Protein AF-A0A7S0Y0X9-F1 (afdb_monomer_lite)

pLDDT: mean 88.76, std 6.1, range [62.44, 97.25]

Secondary structure (DSSP, 8-state):
-HHHHHHHHHHHHHHHHHHHHHHHHHHHTS-HHHHHHS-HHHHHHHHHHHHHHHHHHHHHIIIIIHHHHHHHHHHHHHHHHTT-HHHHHHHHHHHHHHHHHHHHHHHHHHHHHHHHHHHHHHHHHHHHHHHHTHHHHHHH-

Foldseek 3Di:
DVVCCVVCVVVLVVLLVVLLVVVVVVVVPDDPVCVVVDPPVVSVVVSVVVSVVVSVCVCCVPPPVPVVVVVLVVVLVVCCVVVNNVVSVVSVVVVVVVVVVCVVVVVVVVVVVVVVVVVVVVVVVVVVVCVVCVVVVVVPD

Structure (mmCIF, N/CA/C/O backbone):
data_AF-A0A7S0Y0X9-F1
#
_entry.id   AF-A0A7S0Y0X9-F1
#
loop_
_atom_site.group_PDB
_atom_site.id
_atom_site.type_symbol
_atom_site.label_atom_id
_atom_site.label_alt_id
_atom_site.label_comp_id
_atom_site.label_asym_id
_atom_site.label_entity_id
_atom_site.label_seq_id
_atom_site.pdbx_PDB_ins_code
_atom_site.Cartn_x
_atom_site.Cartn_y
_atom_site.Cartn_z
_atom_site.occupancy
_atom_site.B_iso_or_equiv
_atom_site.auth_seq_id
_atom_site.auth_comp_id
_atom_site.auth_asym_id
_atom_site.auth_atom_id
_atom_site.pdbx_PDB_model_num
ATOM 1 N N . ASP A 1 1 ? 1.697 17.337 -16.314 1.00 78.00 1 ASP A N 1
ATOM 2 C CA . ASP A 1 1 ? 0.914 16.804 -15.172 1.00 78.00 1 ASP A CA 1
ATOM 3 C C . ASP A 1 1 ? -0.542 17.257 -15.105 1.00 78.00 1 ASP A C 1
ATOM 5 O O . ASP A 1 1 ? -1.394 16.397 -14.916 1.00 78.00 1 ASP A O 1
ATOM 9 N N . VAL A 1 2 ? -0.856 18.546 -15.296 1.00 86.81 2 VAL A N 1
ATOM 10 C CA . VAL A 1 2 ? -2.239 19.066 -15.178 1.00 86.81 2 VAL A CA 1
ATOM 11 C C . VAL A 1 2 ? -3.214 18.405 -16.163 1.00 86.81 2 VAL A C 1
ATOM 13 O O . VAL A 1 2 ? -4.273 17.951 -15.749 1.00 86.81 2 VAL A O 1
ATOM 16 N N . MET A 1 3 ? -2.843 18.242 -17.442 1.00 90.12 3 MET A N 1
ATOM 17 C CA . MET A 1 3 ? -3.709 17.555 -18.420 1.00 90.12 3 MET A CA 1
ATOM 18 C C . MET A 1 3 ? -4.025 16.109 -18.024 1.00 90.12 3 MET A C 1
ATOM 20 O O . MET A 1 3 ? -5.170 15.679 -18.121 1.00 90.12 3 MET A O 1
ATOM 24 N N . ARG A 1 4 ? -3.029 15.366 -17.523 1.00 88.94 4 ARG A N 1
ATOM 25 C CA . ARG A 1 4 ? -3.238 14.001 -17.024 1.00 88.94 4 ARG A CA 1
ATOM 26 C C . ARG A 1 4 ? -4.239 13.997 -15.873 1.00 88.94 4 ARG A C 1
ATOM 28 O O . ARG A 1 4 ? -5.133 13.167 -15.874 1.00 88.94 4 ARG A O 1
ATOM 35 N N . GLN A 1 5 ? -4.102 14.913 -14.914 1.00 86.88 5 GLN A N 1
ATOM 36 C CA . GLN A 1 5 ? -5.024 15.000 -13.778 1.00 86.88 5 GLN A CA 1
ATOM 37 C C . GLN A 1 5 ? -6.453 15.326 -14.216 1.00 86.88 5 GLN A C 1
ATOM 39 O O . GLN A 1 5 ? -7.383 14.702 -13.719 1.00 86.88 5 GLN A O 1
ATOM 44 N N . VAL A 1 6 ? -6.629 16.235 -15.178 1.00 92.62 6 VAL A N 1
ATOM 45 C CA . VAL A 1 6 ? -7.954 16.573 -15.725 1.00 92.62 6 VAL A CA 1
ATOM 46 C C . VAL A 1 6 ? -8.616 15.355 -16.375 1.00 92.62 6 VAL A C 1
ATOM 48 O O . VAL A 1 6 ? -9.801 15.121 -16.164 1.00 92.62 6 VAL A O 1
ATOM 51 N N . ILE A 1 7 ? -7.850 14.547 -17.115 1.00 91.06 7 ILE A N 1
ATOM 52 C CA . ILE A 1 7 ? -8.359 13.332 -17.772 1.00 91.06 7 ILE A CA 1
ATOM 53 C C . ILE A 1 7 ? -8.605 12.203 -16.760 1.00 91.06 7 ILE A C 1
ATOM 55 O O . ILE A 1 7 ? -9.539 11.420 -16.910 1.00 91.06 7 ILE A O 1
ATOM 59 N N . TRP A 1 8 ? -7.7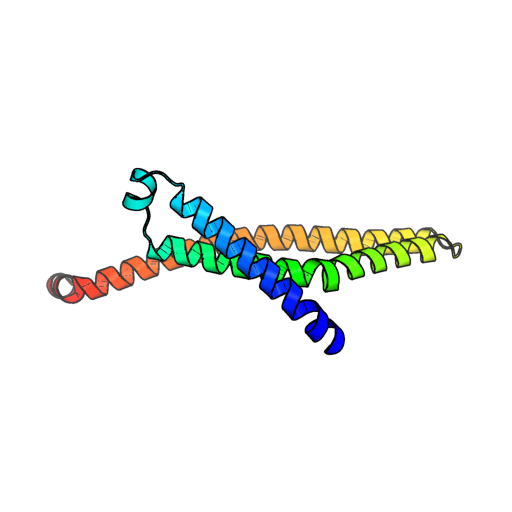70 12.105 -15.727 1.00 92.69 8 TRP A N 1
ATOM 60 C CA . TRP A 1 8 ? -7.783 10.992 -14.781 1.00 92.69 8 TRP A CA 1
ATOM 61 C C . TRP A 1 8 ? -8.785 11.158 -13.634 1.00 92.69 8 TRP A C 1
ATOM 63 O O . TRP A 1 8 ? -9.356 10.175 -13.171 1.00 92.69 8 TRP A O 1
ATOM 73 N N . CYS A 1 9 ? -9.048 12.395 -13.205 1.00 91.69 9 CYS A N 1
ATOM 74 C CA . CYS A 1 9 ? -10.006 12.714 -12.147 1.00 91.69 9 CYS A CA 1
ATOM 75 C C . CYS A 1 9 ? -11.384 12.032 -12.317 1.00 91.69 9 CYS A C 1
ATOM 77 O O . CYS A 1 9 ? -11.815 11.366 -11.373 1.00 91.69 9 CYS A O 1
ATOM 79 N N . PRO A 1 10 ? -12.061 12.096 -13.485 1.00 93.12 10 PRO A N 1
ATOM 80 C CA . PRO A 1 10 ? -13.361 11.439 -13.655 1.00 93.12 10 PRO A CA 1
ATOM 81 C C . PRO A 1 10 ? -13.280 9.910 -13.550 1.00 93.12 10 PRO A C 1
ATOM 83 O O . PRO A 1 10 ? -14.177 9.286 -12.989 1.00 93.12 10 PRO A O 1
ATOM 86 N N . VAL A 1 11 ? -12.190 9.299 -14.031 1.00 92.25 11 VAL A N 1
ATOM 87 C CA . VAL A 1 11 ? -11.971 7.847 -13.917 1.00 92.25 11 VAL A CA 1
ATOM 88 C C . VAL A 1 11 ? -11.816 7.453 -12.452 1.00 92.25 11 VAL A C 1
ATOM 90 O O . VAL A 1 11 ? -12.426 6.488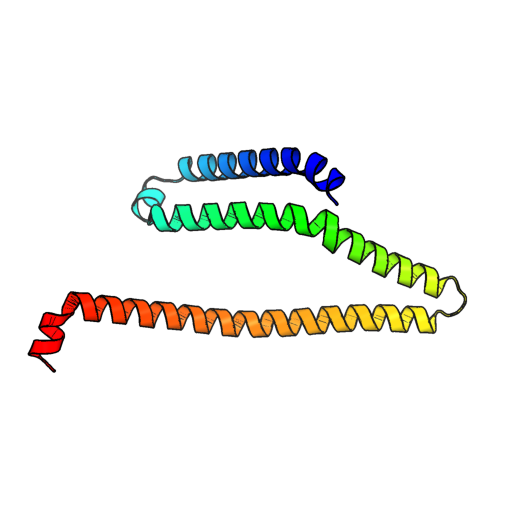 -11.997 1.00 92.25 11 VAL A O 1
ATOM 93 N N . MET A 1 12 ? -11.039 8.224 -11.690 1.00 91.69 12 MET A N 1
ATOM 94 C CA . MET A 1 12 ? -10.839 7.956 -10.271 1.00 91.69 12 MET A CA 1
ATOM 95 C C . MET A 1 12 ? -12.137 8.113 -9.468 1.00 91.69 12 MET A C 1
ATOM 97 O O . MET A 1 12 ? -12.415 7.302 -8.585 1.00 91.69 12 MET A O 1
ATOM 101 N N . GLN A 1 13 ? -12.954 9.120 -9.790 1.00 91.75 13 GLN A N 1
ATOM 102 C CA . GLN A 1 13 ? -14.261 9.316 -9.160 1.00 91.75 13 GLN A CA 1
ATOM 103 C C . GLN A 1 13 ? -15.214 8.143 -9.429 1.00 91.75 13 GLN A C 1
ATOM 105 O O . GLN A 1 13 ? -15.800 7.631 -8.476 1.00 91.75 13 GLN A O 1
ATOM 110 N N . ASP A 1 14 ? -15.305 7.655 -10.671 1.00 92.94 14 ASP A N 1
ATOM 111 C CA . ASP A 1 14 ? -16.131 6.485 -11.015 1.00 92.94 14 ASP A CA 1
ATOM 112 C C . ASP A 1 14 ? -15.647 5.214 -10.291 1.00 92.94 14 ASP A C 1
ATOM 114 O O . ASP A 1 14 ? -16.442 4.474 -9.706 1.00 92.94 14 ASP A O 1
ATOM 118 N N . VAL A 1 15 ? -14.330 4.982 -10.231 1.00 91.19 15 VAL A N 1
ATOM 119 C CA . VAL A 1 15 ? -13.758 3.846 -9.488 1.00 91.19 15 VAL A CA 1
ATOM 120 C C . VAL A 1 15 ? -14.076 3.942 -7.995 1.00 91.19 15 VAL A C 1
ATOM 122 O O . VAL A 1 15 ? -1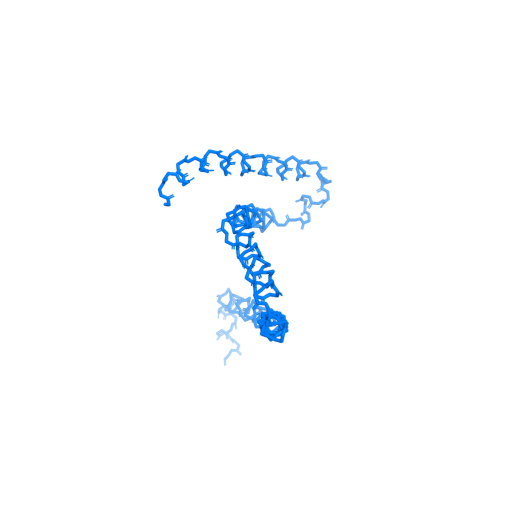4.447 2.936 -7.378 1.00 91.19 15 VAL A O 1
ATOM 125 N N . LYS A 1 16 ? -13.956 5.135 -7.406 1.00 90.50 16 LYS A N 1
ATOM 126 C CA . LYS A 1 16 ? -14.267 5.386 -5.996 1.00 90.50 16 LYS A CA 1
ATOM 127 C C . LYS A 1 16 ? -15.736 5.123 -5.693 1.00 90.50 16 LYS A C 1
ATOM 129 O O . LYS A 1 16 ? -16.039 4.405 -4.741 1.00 90.50 16 LYS A O 1
ATOM 134 N N . GLU A 1 17 ? -16.633 5.647 -6.520 1.00 92.00 17 GLU A N 1
ATOM 135 C CA . GLU A 1 17 ? -18.073 5.459 -6.376 1.00 92.00 17 GLU A CA 1
ATOM 136 C C . GLU A 1 17 ? -18.449 3.975 -6.458 1.00 92.00 17 GLU A C 1
ATOM 138 O O . GLU A 1 17 ? -19.062 3.441 -5.533 1.00 92.00 17 GLU A O 1
ATOM 143 N N . ARG A 1 18 ? -17.980 3.262 -7.490 1.00 92.19 18 ARG A N 1
ATOM 144 C CA . ARG A 1 18 ? -18.231 1.819 -7.646 1.00 92.19 18 ARG A CA 1
ATOM 145 C C . ARG A 1 18 ? -17.675 0.998 -6.490 1.00 92.19 18 ARG A C 1
ATOM 147 O O . ARG A 1 18 ? -18.309 0.035 -6.061 1.00 92.19 18 ARG A O 1
ATOM 154 N N . THR A 1 19 ? -16.486 1.344 -6.002 1.00 91.81 19 THR A N 1
ATOM 155 C CA . THR A 1 19 ? -15.856 0.642 -4.877 1.00 91.81 19 THR A CA 1
ATOM 156 C C . THR A 1 19 ? -16.668 0.849 -3.604 1.00 91.81 19 THR A C 1
ATOM 158 O O . THR A 1 19 ? -16.989 -0.126 -2.928 1.00 91.81 19 THR A O 1
ATOM 161 N N . ASN A 1 20 ? -17.075 2.086 -3.318 1.00 90.25 20 ASN A N 1
ATOM 162 C CA . ASN A 1 20 ? -17.903 2.401 -2.158 1.00 90.25 20 ASN A CA 1
ATOM 163 C C . ASN A 1 20 ? -19.277 1.731 -2.232 1.00 90.25 20 ASN A C 1
ATOM 165 O O . ASN A 1 20 ? -19.709 1.144 -1.245 1.00 90.25 20 ASN A O 1
ATOM 169 N N . MET A 1 21 ? -19.933 1.751 -3.396 1.00 93.25 21 MET A N 1
ATOM 170 C CA . MET A 1 21 ? -21.216 1.070 -3.594 1.00 93.25 21 MET A CA 1
ATOM 171 C C . MET A 1 21 ? -21.099 -0.439 -3.376 1.00 93.25 21 MET A C 1
ATOM 173 O O . MET A 1 21 ? -21.912 -1.009 -2.660 1.00 93.25 21 MET A O 1
ATOM 177 N N . ARG A 1 22 ? -20.067 -1.089 -3.931 1.00 92.94 22 ARG A N 1
ATOM 178 C CA . ARG A 1 22 ? -19.835 -2.530 -3.727 1.00 92.94 22 ARG A CA 1
ATOM 179 C C . ARG A 1 22 ? -19.530 -2.871 -2.274 1.00 92.94 22 ARG A C 1
ATOM 181 O O . ARG A 1 22 ? -19.996 -3.893 -1.786 1.00 92.94 22 ARG A O 1
ATOM 188 N N . LEU A 1 23 ? -18.741 -2.043 -1.590 1.00 90.88 23 LEU A N 1
ATOM 189 C CA . LEU A 1 23 ? -18.452 -2.240 -0.171 1.00 90.88 23 LEU A CA 1
ATOM 190 C C . LEU A 1 23 ? -19.725 -2.083 0.661 1.00 90.88 23 LEU A C 1
ATOM 192 O O . LEU A 1 23 ? -19.977 -2.914 1.525 1.00 90.88 23 LEU A O 1
ATOM 196 N N . LEU A 1 24 ? -20.549 -1.076 0.368 1.00 89.94 24 LEU A N 1
ATOM 197 C CA . LEU A 1 24 ? -21.825 -0.868 1.043 1.00 89.94 24 LEU A CA 1
ATOM 198 C C . LEU A 1 24 ? -22.792 -2.035 0.814 1.00 89.94 24 LEU A C 1
ATOM 200 O O . LEU A 1 24 ? -23.328 -2.571 1.778 1.00 89.94 24 LEU A O 1
ATOM 204 N N . ASP A 1 25 ? -22.968 -2.463 -0.434 1.00 93.00 25 ASP A N 1
ATOM 205 C CA . ASP A 1 25 ? -23.817 -3.602 -0.795 1.00 93.00 25 ASP A CA 1
ATOM 206 C C . ASP A 1 25 ? -23.341 -4.892 -0.110 1.00 93.00 25 ASP A C 1
ATOM 208 O O . ASP A 1 25 ? -24.119 -5.611 0.520 1.00 93.00 25 ASP A O 1
ATOM 212 N N . HIS A 1 26 ? -22.025 -5.129 -0.104 1.00 90.94 26 HIS A N 1
ATOM 213 C CA . HIS A 1 26 ? -21.446 -6.271 0.590 1.00 90.94 26 HIS A CA 1
ATOM 214 C C . HIS A 1 26 ? -21.719 -6.236 2.096 1.00 90.94 26 HIS A C 1
ATOM 216 O O . HIS A 1 26 ? -22.036 -7.272 2.678 1.00 90.94 26 HIS A O 1
ATOM 222 N N . LEU A 1 27 ? -21.637 -5.066 2.730 1.00 89.00 27 LEU A N 1
ATOM 223 C CA . LEU A 1 27 ? -21.941 -4.919 4.153 1.00 89.00 27 LEU A CA 1
ATOM 224 C C . LEU A 1 27 ? -23.412 -5.159 4.447 1.00 89.00 27 LEU A C 1
ATOM 226 O O . LEU A 1 27 ? -23.709 -5.850 5.411 1.00 89.00 27 LEU A O 1
ATOM 230 N N . LEU A 1 28 ? -24.312 -4.624 3.622 1.00 89.38 28 LEU A N 1
ATOM 231 C CA . LEU A 1 28 ? -25.755 -4.818 3.768 1.00 89.38 28 LEU A CA 1
ATOM 232 C C . LEU A 1 28 ? -26.169 -6.279 3.542 1.00 89.38 28 LEU A C 1
ATOM 234 O O . LEU A 1 28 ? -27.165 -6.725 4.104 1.00 89.38 28 LEU A O 1
ATOM 238 N N . SER A 1 29 ? -25.390 -7.043 2.769 1.00 93.00 29 SER A N 1
ATOM 239 C CA . SER A 1 29 ? -25.601 -8.483 2.571 1.00 93.00 29 SER A CA 1
ATOM 240 C C . SER A 1 29 ? -25.149 -9.359 3.752 1.00 93.00 29 SER A C 1
ATOM 242 O O . SER A 1 29 ? -25.363 -10.574 3.737 1.00 93.00 29 SER A O 1
ATOM 244 N N . GLN A 1 30 ? -24.506 -8.784 4.777 1.00 92.56 30 GLN A N 1
ATOM 245 C CA . GLN A 1 30 ? -24.006 -9.553 5.914 1.00 92.56 30 GLN A CA 1
ATOM 246 C C . GLN A 1 30 ? -25.102 -9.937 6.913 1.00 92.56 30 GLN A C 1
ATOM 248 O O . GLN A 1 30 ? -26.163 -9.328 7.021 1.00 92.56 30 GLN A O 1
ATOM 253 N N . SER A 1 31 ? -24.824 -10.988 7.689 1.00 90.56 31 SER A N 1
ATOM 254 C CA . SER A 1 31 ? -25.767 -11.500 8.687 1.00 90.56 31 SER A CA 1
ATOM 255 C C . SER A 1 31 ? -26.065 -10.486 9.802 1.00 90.56 31 SER A C 1
ATOM 257 O O . SER A 1 31 ? -25.208 -9.713 10.224 1.00 90.56 31 SER A O 1
ATOM 259 N N . VAL A 1 32 ? -27.258 -10.571 10.393 1.00 87.19 32 VAL A N 1
ATOM 260 C CA . VAL A 1 32 ? -27.639 -9.760 11.566 1.00 87.19 32 VAL A CA 1
ATOM 261 C C . VAL A 1 32 ? -26.654 -9.943 12.733 1.00 87.19 32 VAL A C 1
ATOM 263 O O . VAL A 1 32 ? -26.318 -8.985 13.426 1.00 87.19 32 VAL A O 1
ATOM 266 N N . ARG A 1 33 ? -26.113 -11.157 12.914 1.00 88.06 33 ARG A N 1
ATOM 267 C CA . ARG A 1 33 ? -25.079 -11.438 13.924 1.00 88.06 33 ARG A CA 1
ATOM 268 C C . ARG A 1 33 ? -23.808 -10.624 13.681 1.00 88.06 33 ARG A C 1
ATOM 270 O O . ARG A 1 33 ? -23.227 -10.134 14.646 1.00 88.06 33 ARG A O 1
ATOM 277 N N . PHE A 1 34 ? -23.403 -10.462 12.421 1.00 86.19 34 PHE A N 1
ATOM 278 C CA . PHE A 1 34 ? -22.274 -9.613 12.051 1.00 86.19 34 PHE A CA 1
ATOM 279 C C . PHE A 1 34 ? -22.544 -8.168 12.480 1.00 86.19 34 PHE A C 1
ATOM 281 O O . PHE A 1 34 ? -21.789 -7.636 13.288 1.00 86.19 34 PHE A O 1
ATOM 288 N N . HIS A 1 35 ? -23.679 -7.589 12.079 1.00 86.62 35 HIS A N 1
ATOM 289 C CA . HIS A 1 35 ? -24.024 -6.206 12.421 1.00 86.62 35 HIS A CA 1
ATOM 290 C C . HIS A 1 35 ? -24.133 -5.922 13.927 1.00 86.62 35 HIS A C 1
ATOM 292 O O . HIS A 1 35 ? -23.770 -4.831 14.350 1.00 86.62 35 HIS A O 1
ATOM 298 N N . ILE A 1 36 ? -24.577 -6.884 14.742 1.00 85.75 36 ILE A N 1
ATOM 299 C CA . ILE A 1 36 ? -24.653 -6.724 16.207 1.00 85.75 36 ILE A CA 1
ATOM 300 C C . ILE A 1 36 ? -23.270 -6.858 16.866 1.00 85.75 36 ILE A C 1
ATOM 302 O O . ILE A 1 36 ? -22.971 -6.159 17.831 1.00 85.75 36 ILE A O 1
ATOM 306 N N . SER A 1 37 ? -22.419 -7.759 16.365 1.00 82.31 37 SER A N 1
ATOM 307 C CA . SER A 1 37 ? -21.068 -7.981 16.910 1.00 82.31 37 SER A CA 1
ATOM 308 C C . SER A 1 37 ? -20.058 -6.902 16.514 1.00 82.31 37 SER A C 1
ATOM 310 O O . SER A 1 37 ? -19.018 -6.737 17.151 1.00 82.31 37 SER A O 1
ATOM 312 N N . SER A 1 38 ? -20.354 -6.179 15.441 1.00 79.62 38 SER A N 1
ATOM 313 C CA . SER A 1 38 ? -19.465 -5.210 14.832 1.00 79.62 38 SER A CA 1
ATOM 314 C C . SER A 1 38 ? -19.672 -3.810 15.400 1.00 79.62 38 SER A C 1
ATOM 316 O O . SER A 1 38 ? -20.775 -3.274 15.396 1.00 79.62 38 SER A O 1
ATOM 318 N N . LYS A 1 39 ? -18.583 -3.148 15.804 1.00 79.56 39 LYS A N 1
ATOM 319 C CA . LYS A 1 39 ? -18.611 -1.715 16.120 1.00 79.56 39 LYS A CA 1
ATOM 320 C C . LYS A 1 39 ? -18.790 -0.920 14.823 1.00 79.56 39 LYS A C 1
ATOM 322 O O . LYS A 1 39 ? -17.819 -0.705 14.099 1.00 79.56 39 LYS A O 1
ATOM 327 N N . THR A 1 40 ? -20.011 -0.468 14.531 1.00 79.12 40 THR A N 1
ATOM 328 C CA . THR A 1 40 ? -20.378 0.222 13.274 1.00 79.12 40 THR A CA 1
ATOM 329 C C . THR A 1 40 ? -19.424 1.366 12.908 1.00 79.12 40 THR A C 1
ATOM 331 O O . THR A 1 40 ? -19.027 1.491 11.752 1.00 79.12 40 THR A O 1
ATOM 334 N N . GLY A 1 41 ? -18.979 2.159 13.891 1.00 79.88 41 GLY A N 1
ATOM 335 C CA . GLY A 1 41 ? -18.029 3.257 13.663 1.00 79.88 41 GLY A CA 1
ATOM 336 C C . GLY A 1 41 ? -16.606 2.803 13.306 1.00 79.88 41 GLY A C 1
ATOM 337 O O . GLY A 1 41 ? -15.944 3.422 12.477 1.00 79.88 41 GLY A O 1
ATOM 338 N N . GLU A 1 42 ? -16.124 1.702 13.885 1.00 82.31 42 GLU A N 1
ATOM 339 C CA . GLU A 1 42 ? -14.809 1.142 13.545 1.00 82.31 42 GLU A CA 1
ATOM 340 C C . GLU A 1 42 ? -14.823 0.532 12.140 1.00 82.31 42 GLU A C 1
ATOM 342 O O . GLU A 1 42 ? -13.888 0.726 11.362 1.00 82.31 42 GLU A O 1
ATOM 347 N N . LEU A 1 43 ? -15.925 -0.132 11.793 1.00 84.94 43 LEU A N 1
ATOM 348 C CA . LEU A 1 43 ? -16.123 -0.746 10.487 1.00 84.94 43 LEU A CA 1
ATOM 349 C C . LEU A 1 43 ? -16.177 0.301 9.371 1.00 84.94 43 LEU A C 1
ATOM 351 O O . LEU A 1 43 ? -15.453 0.165 8.385 1.00 84.94 43 LEU A O 1
ATOM 355 N N . MET A 1 44 ? -16.925 1.393 9.569 1.00 85.00 44 MET A N 1
ATOM 356 C CA . MET A 1 44 ? -16.970 2.522 8.629 1.00 85.00 44 MET A CA 1
ATOM 357 C C . MET A 1 44 ? -15.582 3.133 8.391 1.00 85.00 44 MET A C 1
ATOM 359 O O . MET A 1 44 ? -15.194 3.387 7.253 1.00 85.00 44 MET A O 1
ATOM 363 N N . ASN A 1 45 ? -14.782 3.278 9.451 1.00 87.88 45 ASN A N 1
ATOM 364 C CA . ASN A 1 45 ? -13.408 3.767 9.337 1.00 87.88 45 ASN A CA 1
ATOM 365 C C . ASN A 1 45 ? -12.492 2.808 8.558 1.00 87.88 45 ASN A C 1
ATOM 367 O O . ASN A 1 45 ? -11.589 3.251 7.851 1.00 87.88 45 ASN A O 1
ATOM 371 N N . ILE A 1 46 ? -12.676 1.490 8.686 1.00 87.25 46 ILE A N 1
ATOM 372 C CA . ILE A 1 46 ? -11.916 0.509 7.894 1.00 87.25 46 ILE A CA 1
ATOM 373 C C . ILE A 1 46 ? -12.258 0.646 6.408 1.00 87.25 46 ILE A C 1
ATOM 375 O O . ILE A 1 46 ? -11.348 0.639 5.579 1.00 87.25 46 ILE A O 1
ATOM 379 N N . ILE A 1 47 ? -13.539 0.819 6.083 1.00 88.31 47 ILE A N 1
ATOM 380 C CA . ILE A 1 47 ? -14.030 0.970 4.708 1.00 88.31 47 ILE A CA 1
ATOM 381 C C . ILE A 1 47 ? -13.476 2.237 4.065 1.00 88.31 47 ILE A C 1
ATOM 383 O O . ILE A 1 47 ? -12.906 2.159 2.981 1.00 88.31 47 ILE A O 1
ATOM 387 N N . ASP A 1 48 ? -13.563 3.378 4.750 1.00 87.69 48 ASP A N 1
ATOM 388 C CA . ASP A 1 48 ? -13.071 4.659 4.232 1.00 87.69 48 ASP A CA 1
ATOM 389 C C . ASP A 1 48 ? -11.550 4.639 3.991 1.00 87.69 48 ASP A C 1
ATOM 391 O O . ASP A 1 48 ? -11.050 5.041 2.933 1.00 87.69 48 ASP A O 1
ATOM 395 N N . ARG A 1 49 ? -10.794 4.036 4.922 1.00 90.00 49 ARG A N 1
ATOM 396 C CA . ARG A 1 49 ? -9.355 3.789 4.735 1.00 90.00 49 ARG A CA 1
ATOM 397 C C . ARG A 1 49 ? -9.081 2.837 3.572 1.00 90.00 49 ARG A C 1
ATOM 399 O O . ARG A 1 49 ? -8.099 3.032 2.851 1.00 90.00 49 ARG A O 1
ATOM 406 N N . GLY A 1 50 ? -9.914 1.814 3.396 1.00 88.75 50 GLY A N 1
ATOM 407 C CA . GLY A 1 50 ? -9.833 0.849 2.301 1.00 88.75 50 GLY A CA 1
ATOM 408 C C . GLY A 1 50 ? -10.046 1.513 0.943 1.00 88.75 50 GLY A C 1
ATOM 409 O O . GLY A 1 50 ? -9.180 1.413 0.076 1.00 88.75 50 GLY A O 1
ATOM 410 N N . ALA A 1 51 ? -11.128 2.276 0.793 1.00 89.06 51 ALA A N 1
ATOM 411 C CA . ALA A 1 51 ? -11.448 3.034 -0.413 1.00 89.06 51 ALA A CA 1
AT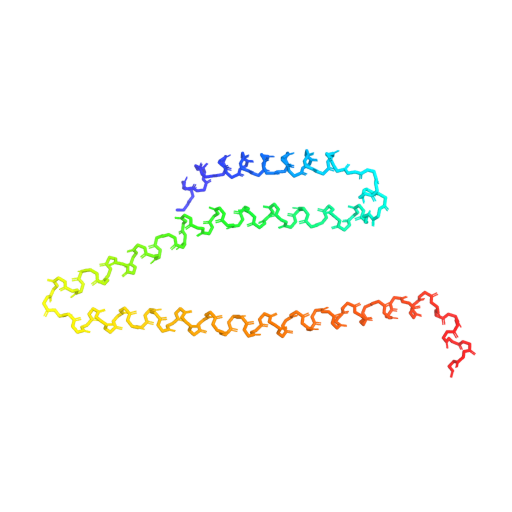OM 412 C C . ALA A 1 51 ? -10.339 4.040 -0.765 1.00 89.06 51 ALA A C 1
ATOM 414 O O . ALA A 1 51 ? -9.836 4.050 -1.888 1.00 89.06 51 ALA A O 1
ATOM 415 N N . THR A 1 52 ? -9.855 4.796 0.225 1.00 90.12 52 THR A N 1
ATOM 416 C CA . THR A 1 52 ? -8.739 5.744 0.049 1.00 90.12 52 THR A CA 1
ATOM 417 C C . THR A 1 52 ? -7.421 5.042 -0.314 1.00 90.12 52 THR A C 1
ATOM 419 O O . THR A 1 52 ? -6.519 5.631 -0.912 1.00 90.12 52 THR A O 1
ATOM 422 N N . SER A 1 53 ? -7.248 3.774 0.065 1.00 92.25 53 SER A N 1
ATOM 423 C CA . SER A 1 53 ? -6.075 2.983 -0.327 1.00 92.25 53 SER A CA 1
ATOM 424 C C . SER A 1 53 ? -6.183 2.497 -1.772 1.00 92.25 53 SER A C 1
ATOM 426 O O . SER A 1 53 ? -5.189 2.551 -2.490 1.00 92.25 53 SER A O 1
ATOM 428 N N . VAL A 1 54 ? -7.376 2.091 -2.219 1.00 91.81 54 VAL A N 1
ATOM 429 C CA . VAL A 1 54 ? -7.641 1.744 -3.627 1.00 91.81 54 VAL A CA 1
ATOM 430 C C . VAL A 1 54 ? -7.387 2.946 -4.537 1.00 91.81 54 VAL A C 1
ATOM 432 O O . VAL A 1 54 ? -6.678 2.805 -5.530 1.00 91.81 54 VAL A O 1
ATOM 435 N N . GLU A 1 55 ? -7.874 4.127 -4.151 1.00 89.75 55 GLU A N 1
ATOM 436 C CA . GLU A 1 55 ? -7.629 5.395 -4.853 1.00 89.75 55 GLU A CA 1
ATOM 437 C C . GLU A 1 55 ? -6.120 5.653 -5.021 1.00 89.75 55 GLU A C 1
ATOM 439 O O . GLU A 1 55 ? -5.614 5.831 -6.128 1.00 89.75 55 GLU A O 1
ATOM 444 N N . ARG A 1 56 ? -5.353 5.534 -3.930 1.00 90.62 56 ARG A N 1
ATOM 445 C CA . ARG A 1 56 ? -3.891 5.693 -3.969 1.00 90.62 56 ARG A CA 1
ATOM 446 C C . ARG A 1 56 ? -3.189 4.668 -4.859 1.00 90.62 56 ARG A C 1
ATOM 448 O O . ARG A 1 56 ? -2.210 5.015 -5.516 1.00 90.62 56 ARG A O 1
ATOM 455 N N . LEU A 1 57 ? -3.644 3.416 -4.875 1.00 93.44 57 LEU A N 1
ATOM 456 C CA . LEU A 1 57 ? -3.062 2.374 -5.725 1.00 93.44 57 LEU A CA 1
ATOM 457 C C . LEU A 1 57 ? -3.358 2.620 -7.207 1.00 93.44 57 LEU A C 1
ATOM 459 O O . LEU A 1 57 ? -2.464 2.440 -8.034 1.00 93.44 57 LEU A O 1
ATOM 463 N N . MET A 1 58 ? -4.572 3.069 -7.532 1.00 91.56 58 MET A N 1
ATOM 464 C CA . MET A 1 58 ? -4.965 3.443 -8.892 1.00 91.56 58 MET A CA 1
ATOM 465 C C . MET A 1 58 ? -4.127 4.600 -9.444 1.00 91.56 58 MET A C 1
ATOM 467 O O . MET A 1 58 ? -3.847 4.604 -10.634 1.00 91.56 58 MET A O 1
ATOM 471 N N . ASP A 1 59 ? -3.657 5.526 -8.606 1.00 89.94 59 ASP A N 1
ATOM 472 C CA . ASP A 1 59 ? -2.701 6.560 -9.027 1.00 89.94 59 ASP A CA 1
ATOM 473 C C . ASP A 1 59 ? -1.258 6.047 -9.097 1.00 89.94 59 ASP A C 1
ATOM 475 O O . ASP A 1 59 ? -0.509 6.345 -10.033 1.00 89.94 59 ASP A O 1
ATOM 479 N N . LEU A 1 60 ? -0.838 5.284 -8.085 1.00 92.50 60 LEU A N 1
ATOM 480 C CA . LEU A 1 60 ? 0.541 4.829 -7.941 1.00 92.50 60 LEU A CA 1
ATOM 481 C C . LEU A 1 60 ? 0.952 3.883 -9.074 1.00 92.50 60 LEU A C 1
ATOM 483 O O . LEU A 1 60 ? 2.053 4.010 -9.612 1.00 92.50 60 LEU A O 1
ATOM 487 N N . ILE A 1 61 ? 0.094 2.922 -9.414 1.00 93.31 61 ILE A N 1
ATOM 488 C CA . ILE A 1 61 ? 0.437 1.836 -10.334 1.00 93.31 61 ILE A CA 1
ATOM 489 C C . ILE A 1 61 ? 0.702 2.353 -11.758 1.00 93.31 61 ILE A C 1
ATOM 491 O O . ILE A 1 61 ? 1.829 2.191 -12.220 1.00 93.31 61 ILE A O 1
ATOM 495 N N . PRO A 1 62 ? -0.245 2.997 -12.463 1.00 91.62 62 PRO A N 1
ATOM 496 C CA . PRO A 1 62 ? -0.064 3.360 -13.868 1.00 91.62 62 PRO A CA 1
ATOM 497 C C . PRO A 1 62 ? 0.907 4.524 -14.083 1.00 91.62 62 PRO A C 1
ATOM 499 O O . PRO A 1 62 ? 1.532 4.595 -15.136 1.00 91.62 62 PRO A O 1
ATOM 502 N N . PHE A 1 63 ? 1.055 5.438 -13.116 1.00 90.56 63 PHE A N 1
ATOM 503 C CA . PHE A 1 63 ? 1.837 6.664 -13.325 1.00 90.56 63 PHE A CA 1
ATOM 504 C C . PHE A 1 63 ? 3.209 6.677 -12.670 1.00 90.56 63 PHE A C 1
ATOM 506 O O . PHE A 1 63 ? 4.026 7.526 -13.022 1.00 90.56 63 PHE A O 1
ATOM 513 N N . ARG A 1 64 ? 3.475 5.784 -11.715 1.00 90.69 64 ARG A N 1
ATOM 514 C CA . ARG A 1 64 ? 4.780 5.716 -11.045 1.00 90.69 64 ARG A CA 1
ATOM 515 C C . ARG A 1 64 ? 5.394 4.336 -11.151 1.00 90.69 64 ARG A C 1
ATOM 517 O O . ARG A 1 64 ? 6.525 4.217 -11.601 1.00 90.69 64 ARG A O 1
ATOM 524 N N . LEU A 1 65 ? 4.653 3.303 -10.760 1.00 92.69 65 LEU A N 1
ATOM 525 C CA . LEU A 1 65 ? 5.199 1.954 -10.690 1.00 92.69 65 LEU A CA 1
ATOM 526 C C . LEU A 1 65 ? 5.413 1.359 -12.087 1.00 92.69 65 LEU A C 1
ATOM 528 O O . LEU A 1 65 ? 6.496 0.869 -12.384 1.00 92.69 65 LEU A O 1
ATOM 532 N N . PHE A 1 66 ? 4.401 1.435 -12.950 1.00 94.12 66 PHE A N 1
ATOM 533 C CA . PHE A 1 66 ? 4.439 0.876 -14.297 1.00 94.12 66 PHE A CA 1
ATOM 534 C C . PHE A 1 66 ? 5.511 1.538 -15.178 1.00 94.12 66 PHE A C 1
ATOM 536 O O . PHE A 1 66 ? 6.334 0.797 -15.714 1.00 94.12 66 PHE A O 1
ATOM 543 N N . PRO A 1 67 ? 5.608 2.884 -15.277 1.00 93.81 67 PRO A N 1
ATOM 544 C CA . PRO A 1 67 ? 6.671 3.522 -16.049 1.00 93.81 67 PRO A CA 1
ATOM 545 C C . PRO A 1 67 ? 8.054 3.184 -15.497 1.00 93.81 67 PRO A C 1
ATOM 547 O O . PRO A 1 67 ? 8.923 2.810 -16.268 1.00 93.81 67 PRO A O 1
ATOM 550 N N . ALA A 1 68 ? 8.238 3.180 -14.171 1.00 91.50 68 ALA A N 1
ATOM 551 C CA . ALA A 1 68 ? 9.520 2.814 -13.572 1.00 91.50 68 ALA A CA 1
ATOM 552 C C . ALA A 1 68 ? 9.951 1.377 -13.920 1.00 91.50 68 ALA A C 1
ATOM 554 O O . ALA A 1 68 ? 11.126 1.136 -14.194 1.00 91.50 68 ALA A O 1
ATOM 555 N N . PHE A 1 69 ? 9.018 0.419 -13.945 1.00 89.69 69 PHE A N 1
ATOM 556 C CA . PHE A 1 69 ? 9.317 -0.943 -14.397 1.00 89.69 69 PHE A CA 1
ATOM 557 C C . PHE A 1 69 ? 9.704 -0.985 -15.878 1.00 89.69 69 PHE A C 1
ATOM 559 O O . PHE A 1 69 ? 10.668 -1.663 -16.234 1.00 89.69 69 PHE A O 1
ATOM 566 N N . VAL A 1 70 ? 8.977 -0.261 -16.732 1.00 93.56 70 VAL A N 1
ATOM 567 C CA . VAL A 1 70 ? 9.282 -0.175 -18.167 1.00 93.56 70 VAL A CA 1
ATOM 568 C C . VAL A 1 70 ? 10.650 0.470 -18.397 1.00 93.56 70 VAL A C 1
ATOM 570 O O . VAL A 1 70 ? 11.435 -0.071 -19.170 1.00 93.56 70 VAL A O 1
ATOM 573 N N . ASP A 1 71 ? 10.974 1.551 -17.688 1.00 90.88 71 ASP A N 1
ATOM 574 C CA . ASP A 1 71 ? 12.252 2.262 -17.790 1.00 90.88 71 ASP A CA 1
ATOM 575 C C . ASP A 1 71 ? 13.431 1.351 -17.425 1.00 90.88 71 ASP A C 1
ATOM 577 O O . ASP A 1 71 ? 14.423 1.294 -18.151 1.00 90.88 71 ASP A O 1
ATOM 581 N N . VAL A 1 72 ? 13.311 0.578 -16.339 1.00 87.62 72 VAL A N 1
ATOM 582 C CA . VAL A 1 72 ? 14.338 -0.392 -15.921 1.00 87.62 72 VAL A CA 1
ATOM 583 C C . VAL A 1 72 ? 14.532 -1.489 -16.971 1.00 87.62 72 VAL A C 1
ATOM 585 O O . VAL A 1 72 ? 15.669 -1.829 -17.305 1.00 87.62 72 VAL A O 1
ATOM 588 N N . LEU A 1 73 ? 13.440 -2.044 -17.505 1.00 86.12 73 LEU A N 1
ATOM 589 C CA . LEU A 1 73 ? 13.504 -3.087 -18.533 1.00 86.12 73 LEU A CA 1
ATOM 590 C C . LEU A 1 73 ? 14.106 -2.557 -19.838 1.00 86.12 73 LEU A C 1
ATOM 592 O O . LEU A 1 73 ? 14.960 -3.214 -20.435 1.00 86.12 73 LEU A O 1
ATOM 596 N N . ALA A 1 74 ? 13.695 -1.361 -20.261 1.00 88.88 74 ALA A N 1
ATOM 597 C CA . ALA A 1 74 ? 14.223 -0.699 -21.445 1.00 88.88 74 ALA A CA 1
ATOM 598 C C . ALA A 1 74 ? 15.718 -0.395 -21.286 1.00 88.88 74 ALA A C 1
ATOM 600 O O . ALA A 1 74 ? 16.497 -0.720 -22.180 1.00 88.88 74 ALA A O 1
ATOM 601 N N . ALA A 1 75 ? 16.140 0.139 -20.136 1.00 85.50 75 ALA A N 1
ATOM 602 C CA . ALA A 1 75 ? 17.547 0.399 -19.843 1.00 85.50 75 ALA A CA 1
ATOM 603 C C . ALA A 1 75 ? 18.391 -0.887 -19.899 1.00 85.50 75 ALA A C 1
ATOM 605 O O . ALA A 1 75 ? 19.437 -0.907 -20.550 1.00 85.50 75 ALA A O 1
ATOM 606 N N . GLY A 1 76 ? 17.917 -1.982 -19.293 1.00 82.69 76 GLY A N 1
ATOM 607 C CA . GLY A 1 76 ? 18.593 -3.282 -19.358 1.00 82.69 76 GLY A CA 1
ATOM 608 C C . GLY A 1 76 ? 18.701 -3.835 -20.787 1.00 82.69 76 GLY A C 1
ATOM 609 O O . GLY A 1 76 ? 19.751 -4.344 -21.189 1.00 82.69 76 GLY A O 1
ATOM 610 N N . LEU A 1 77 ? 17.643 -3.696 -21.590 1.00 83.19 77 LEU A N 1
ATOM 611 C CA . LEU A 1 77 ? 17.614 -4.174 -22.975 1.00 83.19 77 LEU A CA 1
ATOM 612 C C . LEU A 1 77 ? 18.512 -3.342 -23.904 1.00 83.19 77 LEU A C 1
ATOM 614 O O . LEU A 1 77 ? 19.192 -3.898 -24.764 1.00 83.19 77 LEU A O 1
ATOM 618 N N . VAL A 1 78 ? 18.555 -2.022 -23.723 1.00 85.69 78 VAL A N 1
ATOM 619 C CA . VAL A 1 78 ? 19.433 -1.136 -24.503 1.00 85.69 78 VAL A CA 1
ATOM 620 C C . VAL A 1 78 ? 20.904 -1.409 -24.181 1.00 85.69 78 VAL A C 1
ATOM 622 O O . VAL A 1 78 ? 21.703 -1.582 -25.100 1.00 85.69 78 VAL A O 1
ATOM 625 N N . LEU A 1 79 ? 21.260 -1.540 -22.899 1.00 81.31 79 LEU A N 1
ATOM 626 C CA . LEU A 1 79 ? 22.640 -1.808 -22.471 1.00 81.31 79 LEU A CA 1
ATOM 627 C C . LEU A 1 79 ? 23.172 -3.155 -22.982 1.00 81.31 79 LEU A C 1
ATOM 629 O O . LEU A 1 79 ? 24.338 -3.260 -23.349 1.00 81.31 79 LEU A O 1
ATOM 633 N N . THR A 1 80 ? 22.320 -4.181 -23.043 1.00 77.62 80 THR A N 1
ATOM 634 C CA . THR A 1 80 ? 22.706 -5.502 -23.574 1.00 77.62 80 THR A CA 1
ATOM 635 C C . THR A 1 80 ? 22.860 -5.516 -25.095 1.00 77.62 80 THR A C 1
ATOM 637 O O . THR A 1 80 ? 23.648 -6.304 -25.611 1.00 77.62 80 THR A O 1
ATOM 640 N N . ARG A 1 81 ? 22.150 -4.638 -25.817 1.00 78.94 81 ARG A N 1
ATOM 641 C CA . ARG A 1 81 ? 22.256 -4.477 -27.278 1.00 78.94 81 ARG A CA 1
ATOM 642 C C . ARG A 1 81 ? 23.465 -3.644 -27.723 1.00 78.94 81 ARG A C 1
ATOM 644 O O . ARG A 1 81 ? 23.869 -3.781 -28.868 1.00 78.94 81 ARG A O 1
ATOM 651 N N . MET A 1 82 ? 24.041 -2.810 -26.853 1.00 77.94 82 MET A N 1
ATOM 652 C CA . MET A 1 82 ? 25.206 -1.950 -27.144 1.00 77.94 82 MET A CA 1
ATOM 653 C C . MET A 1 82 ? 26.565 -2.638 -26.874 1.00 77.94 82 MET A C 1
A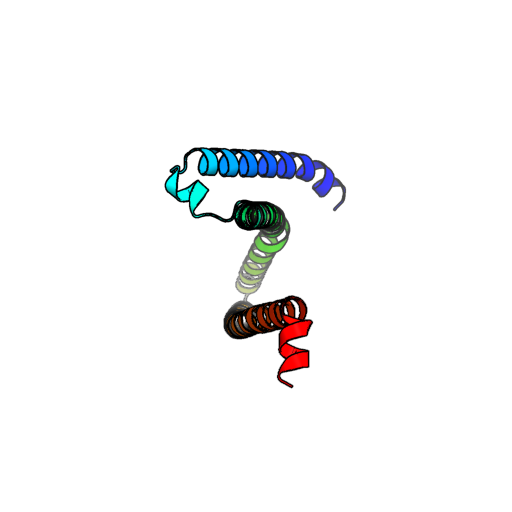TOM 655 O O . MET A 1 82 ? 27.487 -2.003 -26.373 1.00 77.94 82 MET A O 1
ATOM 659 N N . ASP A 1 83 ? 26.683 -3.942 -27.154 1.00 63.66 83 ASP A N 1
ATOM 660 C CA . ASP A 1 83 ? 27.916 -4.757 -27.041 1.00 63.66 83 ASP A CA 1
ATOM 661 C C . ASP A 1 83 ? 28.605 -4.814 -25.657 1.00 63.66 83 ASP A C 1
ATOM 663 O O . ASP A 1 83 ? 29.712 -5.336 -25.507 1.00 63.66 83 ASP A O 1
ATOM 667 N N . HIS A 1 84 ? 27.919 -4.379 -24.597 1.00 69.88 84 HIS A N 1
ATOM 668 C CA . HIS A 1 84 ? 28.405 -4.431 -23.216 1.00 69.88 84 HIS A CA 1
ATOM 669 C C . HIS A 1 84 ? 27.467 -5.240 -22.298 1.00 69.88 84 HIS A C 1
ATOM 671 O O . HIS A 1 84 ? 26.886 -4.697 -21.349 1.00 69.88 84 HIS A O 1
ATOM 677 N N . PRO A 1 85 ? 27.328 -6.566 -22.513 1.00 75.38 85 PRO A N 1
ATOM 678 C CA . PRO A 1 85 ? 26.424 -7.412 -21.726 1.00 75.38 85 PRO A CA 1
ATOM 679 C C . PRO A 1 85 ? 26.757 -7.418 -20.225 1.00 75.38 85 PRO A C 1
ATOM 681 O O . PRO A 1 85 ? 25.866 -7.563 -19.389 1.00 75.38 85 PRO A O 1
ATOM 684 N N . THR A 1 86 ? 28.023 -7.196 -19.868 1.00 81.56 86 THR A N 1
ATOM 685 C CA . THR A 1 86 ? 28.484 -7.064 -18.479 1.00 81.56 86 THR A CA 1
ATOM 686 C C . THR A 1 86 ? 27.889 -5.845 -17.775 1.00 81.56 86 THR A C 1
ATOM 688 O O . THR A 1 86 ? 27.458 -5.955 -16.629 1.00 81.56 86 THR A O 1
ATOM 691 N N . PHE A 1 87 ? 27.787 -4.700 -18.453 1.00 80.31 87 PHE A N 1
ATOM 692 C CA . PHE A 1 87 ? 27.177 -3.493 -17.889 1.00 80.31 87 PHE A CA 1
ATOM 693 C C . PHE A 1 87 ? 25.665 -3.649 -17.714 1.00 80.31 87 PHE A C 1
ATOM 695 O O . PHE A 1 87 ? 25.126 -3.250 -16.681 1.00 80.31 87 PHE A O 1
ATOM 702 N N . GLY A 1 88 ? 24.988 -4.300 -18.667 1.00 80.31 88 GLY A N 1
ATOM 703 C CA . GLY A 1 88 ? 23.575 -4.662 -18.525 1.00 80.31 88 GLY A CA 1
ATOM 704 C C . GLY A 1 88 ? 23.327 -5.577 -17.319 1.00 80.31 88 GLY A C 1
ATOM 705 O O . GLY A 1 88 ? 22.414 -5.332 -16.531 1.00 80.31 88 GLY A O 1
ATOM 706 N N . ALA A 1 89 ? 24.186 -6.581 -17.116 1.00 81.69 89 ALA A N 1
ATOM 707 C CA . ALA A 1 89 ? 24.107 -7.473 -15.960 1.00 81.69 89 ALA A CA 1
ATOM 708 C C . ALA A 1 89 ? 24.303 -6.729 -14.625 1.00 81.69 89 ALA A C 1
ATOM 710 O O . ALA A 1 89 ? 23.542 -6.955 -13.685 1.00 81.69 89 ALA A O 1
ATOM 711 N N . ILE A 1 90 ? 25.268 -5.804 -14.546 1.00 86.69 90 ILE A N 1
ATOM 712 C CA . ILE A 1 90 ? 25.517 -4.991 -13.342 1.00 86.69 90 ILE A CA 1
ATOM 713 C C . ILE A 1 90 ? 24.339 -4.049 -13.051 1.00 86.69 90 ILE A C 1
ATOM 715 O O . ILE A 1 90 ? 23.922 -3.927 -11.897 1.00 86.69 90 ILE A O 1
ATOM 719 N N . ALA A 1 91 ? 23.760 -3.412 -14.072 1.00 84.88 91 ALA A N 1
ATOM 720 C CA . ALA A 1 91 ? 22.596 -2.540 -13.911 1.00 84.88 91 ALA A CA 1
ATOM 721 C C . ALA A 1 91 ? 21.376 -3.315 -13.384 1.00 84.88 91 ALA A C 1
ATOM 723 O O . ALA A 1 91 ? 20.778 -2.925 -12.378 1.00 84.88 91 ALA A O 1
ATOM 724 N N . CYS A 1 92 ? 21.063 -4.464 -13.992 1.00 83.94 92 CYS A N 1
ATOM 725 C CA . CYS A 1 92 ? 20.001 -5.351 -13.518 1.00 83.94 92 CYS A CA 1
ATOM 726 C C . CYS A 1 92 ? 20.260 -5.837 -12.083 1.00 83.94 92 CYS A C 1
ATOM 728 O O . CYS A 1 92 ? 19.352 -5.804 -11.252 1.00 83.94 92 CYS A O 1
ATOM 730 N N . ALA A 1 93 ? 21.497 -6.228 -11.758 1.00 89.38 93 ALA A N 1
ATOM 731 C CA . ALA A 1 93 ? 21.876 -6.648 -10.409 1.00 89.38 93 ALA A CA 1
ATOM 732 C C . ALA A 1 93 ? 21.731 -5.517 -9.378 1.00 89.38 93 ALA A C 1
ATOM 734 O O . ALA A 1 93 ? 21.297 -5.753 -8.250 1.00 89.38 93 ALA A O 1
ATOM 735 N N . THR A 1 94 ? 22.038 -4.277 -9.759 1.00 90.75 94 THR A N 1
ATOM 736 C CA . THR A 1 94 ? 21.880 -3.099 -8.894 1.00 90.75 94 THR A CA 1
ATOM 737 C C . THR A 1 94 ? 20.406 -2.840 -8.586 1.00 90.75 94 THR A C 1
ATOM 739 O O . THR A 1 94 ? 20.039 -2.678 -7.424 1.00 90.75 94 THR A O 1
ATOM 742 N N . VAL A 1 95 ? 19.530 -2.876 -9.594 1.00 90.06 95 VAL A N 1
ATOM 743 C CA . VAL A 1 95 ? 18.088 -2.674 -9.370 1.00 90.06 95 VAL A CA 1
ATOM 744 C C . VAL A 1 95 ? 17.489 -3.821 -8.556 1.00 90.06 95 VAL A C 1
ATOM 746 O O . VAL A 1 95 ? 16.721 -3.589 -7.622 1.00 90.06 95 VAL A O 1
ATOM 749 N N . PHE A 1 96 ? 17.870 -5.062 -8.863 1.00 90.12 96 PHE A N 1
ATOM 750 C CA . PHE A 1 96 ? 17.382 -6.236 -8.145 1.00 90.12 96 PHE A CA 1
ATOM 751 C C . PHE A 1 96 ? 17.845 -6.259 -6.681 1.00 90.12 96 PHE A C 1
ATOM 753 O O . PHE A 1 96 ? 17.049 -6.540 -5.779 1.00 90.12 96 PHE A O 1
ATOM 760 N N . SER A 1 97 ? 19.114 -5.928 -6.425 1.00 95.75 97 SER A N 1
ATOM 761 C CA . SER A 1 97 ? 19.642 -5.825 -5.062 1.00 95.75 97 SER A CA 1
ATOM 762 C C . SER A 1 97 ? 18.961 -4.700 -4.286 1.00 95.75 97 SER A C 1
ATOM 764 O O . SER A 1 97 ? 18.520 -4.942 -3.163 1.00 95.75 97 SER A O 1
ATOM 766 N N . TYR A 1 98 ? 18.765 -3.524 -4.894 1.00 92.94 98 TYR A N 1
ATOM 767 C CA . TYR A 1 98 ? 18.003 -2.430 -4.291 1.00 92.94 98 TYR A CA 1
ATOM 768 C C . TYR A 1 98 ? 16.588 -2.879 -3.907 1.00 92.94 98 TYR A C 1
ATOM 770 O O . TYR A 1 98 ? 16.206 -2.759 -2.745 1.00 92.94 98 TYR A O 1
ATOM 778 N N . PHE A 1 99 ? 15.838 -3.481 -4.837 1.00 92.69 99 PHE A N 1
ATOM 779 C CA . PHE A 1 99 ? 14.479 -3.961 -4.575 1.00 92.69 99 PHE A CA 1
ATOM 780 C C . PHE A 1 99 ? 14.435 -4.984 -3.432 1.00 92.69 99 PHE A C 1
ATOM 782 O O . PHE A 1 99 ? 13.596 -4.884 -2.534 1.00 92.69 99 PHE A O 1
ATOM 789 N N . THR A 1 100 ? 15.366 -5.940 -3.430 1.00 96.12 100 THR A N 1
ATOM 790 C CA . THR A 1 100 ? 15.452 -6.986 -2.403 1.00 96.12 100 THR A CA 1
ATOM 791 C C . THR A 1 100 ? 15.750 -6.393 -1.029 1.00 96.12 100 THR A C 1
ATOM 793 O O . THR A 1 100 ? 15.047 -6.692 -0.062 1.00 96.12 100 THR A O 1
ATOM 796 N N . ILE A 1 101 ? 16.748 -5.509 -0.939 1.00 96.81 101 ILE A N 1
ATOM 797 C CA . ILE A 1 101 ? 17.117 -4.836 0.311 1.00 96.81 101 ILE A CA 1
ATOM 798 C C . ILE A 1 101 ? 15.944 -3.989 0.811 1.00 96.81 101 ILE A C 1
ATOM 800 O O . ILE A 1 101 ? 15.544 -4.118 1.968 1.00 96.81 101 ILE A O 1
ATOM 804 N N . THR A 1 102 ? 15.335 -3.174 -0.055 1.00 96.25 102 THR A N 1
ATOM 805 C CA . THR A 1 102 ? 14.174 -2.350 0.298 1.00 96.25 102 THR A CA 1
ATOM 806 C C . THR A 1 102 ? 13.010 -3.202 0.792 1.00 96.25 102 THR A C 1
ATOM 808 O O . THR A 1 102 ? 12.384 -2.845 1.791 1.00 96.25 102 THR A O 1
ATOM 811 N N . TYR A 1 103 ? 12.726 -4.337 0.152 1.00 95.94 103 TYR A N 1
ATOM 812 C CA . TYR A 1 103 ? 11.668 -5.248 0.581 1.00 95.94 103 TYR A CA 1
ATOM 813 C C . TYR A 1 103 ? 11.944 -5.844 1.968 1.00 95.94 103 TYR A C 1
ATOM 815 O O . TYR A 1 103 ? 11.069 -5.802 2.838 1.00 95.94 103 TYR A O 1
ATOM 823 N N . VAL A 1 104 ? 13.163 -6.342 2.207 1.00 97.25 104 VAL A N 1
ATOM 824 C CA . VAL A 1 104 ? 13.563 -6.920 3.501 1.00 97.25 104 VAL A CA 1
ATOM 825 C C . VAL A 1 104 ? 13.485 -5.874 4.610 1.00 97.25 104 VAL A C 1
ATOM 827 O O . VAL A 1 104 ? 12.830 -6.109 5.628 1.00 97.25 104 VAL A O 1
ATOM 830 N N . VAL A 1 105 ? 14.074 -4.694 4.394 1.00 96.81 105 VAL A N 1
ATOM 831 C CA . VAL A 1 105 ? 14.052 -3.588 5.363 1.00 96.81 105 VAL A CA 1
ATOM 832 C C . VAL A 1 105 ? 12.622 -3.124 5.624 1.00 96.81 105 VAL A C 1
ATOM 834 O O . VAL A 1 105 ? 12.249 -2.904 6.776 1.00 96.81 105 VAL A O 1
ATOM 837 N N . THR A 1 106 ? 11.793 -3.018 4.582 1.00 96.38 106 THR A N 1
ATOM 838 C CA . THR A 1 106 ? 10.389 -2.619 4.728 1.00 96.38 106 THR A CA 1
ATOM 839 C C . THR A 1 106 ? 9.626 -3.626 5.576 1.00 96.38 106 THR A C 1
ATOM 841 O O . THR A 1 106 ? 8.963 -3.221 6.526 1.00 96.38 106 THR A O 1
ATOM 844 N N . ARG A 1 107 ? 9.750 -4.930 5.300 1.00 95.19 107 ARG A N 1
ATOM 845 C CA . ARG A 1 107 ? 9.065 -5.973 6.080 1.00 95.19 107 ARG A CA 1
ATOM 846 C C . ARG A 1 107 ? 9.529 -6.033 7.527 1.00 95.19 107 ARG A C 1
ATOM 848 O O . ARG A 1 107 ? 8.694 -6.148 8.427 1.00 95.19 107 ARG A O 1
ATOM 855 N N . TRP A 1 108 ? 10.836 -5.934 7.745 1.00 95.50 108 TRP A N 1
ATOM 856 C CA . TRP A 1 108 ? 11.413 -5.862 9.080 1.00 95.50 108 TRP A CA 1
ATOM 857 C C . TRP A 1 108 ? 10.818 -4.669 9.833 1.00 95.50 108 TRP A C 1
ATOM 859 O O . TRP A 1 108 ? 10.130 -4.865 10.833 1.00 95.50 108 TRP A O 1
ATOM 869 N N . ARG A 1 109 ? 10.921 -3.458 9.271 1.00 96.75 109 ARG A N 1
ATOM 870 C CA . ARG A 1 109 ? 10.366 -2.225 9.850 1.00 96.75 109 ARG A CA 1
ATOM 871 C C . ARG A 1 109 ? 8.865 -2.314 10.128 1.00 96.75 109 ARG A C 1
ATOM 873 O O . ARG A 1 109 ? 8.426 -1.885 11.189 1.00 96.75 109 ARG A O 1
ATOM 880 N N . THR A 1 110 ? 8.068 -2.863 9.209 1.00 94.56 110 THR A N 1
ATOM 881 C CA . THR A 1 110 ? 6.614 -3.008 9.399 1.00 94.56 110 THR A CA 1
ATOM 882 C C . THR A 1 110 ? 6.284 -3.865 10.618 1.00 94.56 110 THR A C 1
ATOM 884 O O . THR A 1 110 ? 5.292 -3.598 11.289 1.00 94.56 110 THR A O 1
ATOM 887 N N . THR A 1 111 ? 7.114 -4.857 10.936 1.00 94.00 111 THR A N 1
ATOM 888 C CA . THR A 1 111 ? 6.910 -5.711 12.112 1.00 94.00 111 THR A CA 1
ATOM 889 C C . THR A 1 111 ? 7.096 -4.920 13.412 1.00 94.00 111 THR A C 1
ATOM 891 O O . THR A 1 111 ? 6.223 -4.975 14.273 1.00 94.00 111 THR A O 1
ATOM 894 N N . PHE A 1 112 ? 8.150 -4.100 13.519 1.00 93.38 112 PHE A N 1
ATOM 895 C CA . PHE A 1 112 ? 8.360 -3.213 14.680 1.00 93.38 112 PHE A CA 1
ATOM 896 C C . PHE A 1 112 ? 7.308 -2.115 14.782 1.00 93.38 112 PHE A C 1
ATOM 898 O O . PHE A 1 112 ? 6.858 -1.771 15.869 1.00 93.38 112 PHE A O 1
ATOM 905 N N . TRP A 1 113 ? 6.895 -1.559 13.644 1.00 94.69 113 TRP A N 1
ATOM 906 C CA . TRP A 1 113 ? 5.861 -0.534 13.641 1.00 94.69 113 TRP A CA 1
ATOM 907 C C . TRP A 1 113 ? 4.533 -1.078 14.174 1.00 94.69 113 TRP A C 1
ATOM 909 O O . TRP A 1 113 ? 3.858 -0.403 14.943 1.00 94.69 113 TRP A O 1
ATOM 919 N N . ARG A 1 114 ? 4.165 -2.312 13.803 1.00 94.12 114 ARG A N 1
ATOM 920 C CA . ARG A 1 114 ? 2.945 -2.958 14.306 1.00 94.12 114 ARG A CA 1
ATOM 921 C C . ARG A 1 114 ? 2.985 -3.152 15.818 1.00 94.12 114 ARG A C 1
ATOM 923 O O . ARG A 1 114 ? 2.048 -2.727 16.483 1.00 94.12 114 ARG A O 1
ATOM 930 N N . SER A 1 115 ? 4.074 -3.702 16.358 1.00 94.44 115 SER A N 1
ATOM 931 C CA . SER A 1 115 ? 4.193 -3.900 17.808 1.00 94.44 115 SER A CA 1
ATOM 932 C C . SER A 1 115 ? 4.184 -2.578 18.580 1.00 94.44 115 SER A C 1
ATOM 934 O O . SER A 1 115 ? 3.566 -2.486 19.638 1.00 94.44 115 SER A O 1
ATOM 936 N N . MET A 1 116 ? 4.807 -1.531 18.029 1.00 94.81 116 MET A N 1
ATOM 937 C CA . MET A 1 116 ? 4.769 -0.187 18.608 1.00 94.81 116 MET A CA 1
ATOM 938 C C . MET A 1 116 ? 3.343 0.379 18.644 1.00 94.81 116 MET A C 1
ATOM 940 O O . MET A 1 116 ? 2.910 0.871 19.684 1.00 94.81 116 MET A O 1
ATOM 944 N N . VAL A 1 117 ? 2.599 0.279 17.537 1.00 93.75 117 VAL A N 1
ATOM 945 C CA . VAL A 1 117 ? 1.213 0.769 17.457 1.00 93.75 117 VAL A CA 1
ATOM 946 C C . VAL A 1 117 ? 0.296 -0.004 18.406 1.00 93.75 117 VAL A C 1
ATOM 948 O O . VAL A 1 117 ? -0.542 0.606 19.064 1.00 93.75 117 VAL A O 1
ATOM 951 N N . GLU A 1 118 ? 0.454 -1.322 18.525 1.00 94.38 118 GLU A N 1
ATOM 952 C CA . GLU A 1 118 ? -0.324 -2.136 19.469 1.00 94.38 118 GLU A CA 1
ATOM 953 C C . GLU A 1 118 ? -0.060 -1.731 20.926 1.00 94.38 118 GLU A C 1
ATOM 955 O O . GLU A 1 118 ? -1.004 -1.523 21.691 1.00 94.38 118 GLU A O 1
A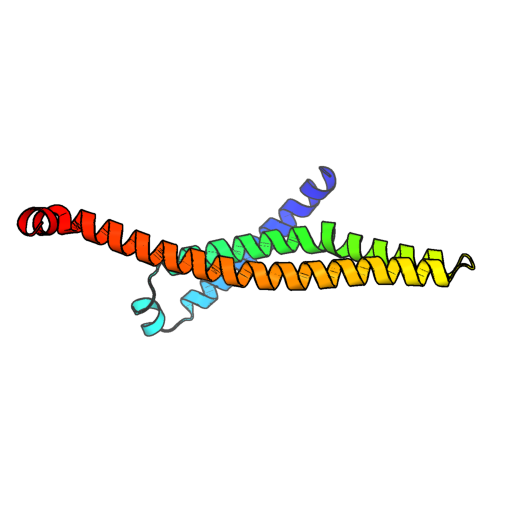TOM 960 N N . ALA A 1 119 ? 1.207 -1.535 21.305 1.00 93.81 119 ALA A N 1
ATOM 961 C CA . ALA A 1 119 ? 1.559 -1.051 22.638 1.00 93.81 119 ALA A CA 1
ATOM 962 C C . ALA A 1 119 ? 0.978 0.348 22.912 1.00 93.81 119 ALA A C 1
ATOM 964 O O . ALA A 1 119 ? 0.457 0.606 23.999 1.00 93.81 119 ALA A O 1
ATOM 965 N N . GLU A 1 120 ? 1.004 1.237 21.916 1.00 94.50 120 GLU A N 1
ATOM 966 C CA . GLU A 1 120 ? 0.420 2.575 22.016 1.00 94.50 120 GLU A CA 1
ATOM 967 C C . GLU A 1 120 ? -1.099 2.526 22.261 1.00 94.50 120 GLU A C 1
ATOM 969 O O . GLU A 1 120 ? -1.613 3.294 23.077 1.00 94.50 120 GLU A O 1
ATOM 974 N N . GLN A 1 121 ? -1.824 1.602 21.618 1.00 90.81 121 GLN A N 1
ATOM 975 C CA . GLN A 1 121 ? -3.260 1.412 21.864 1.00 90.81 121 GLN A CA 1
ATOM 976 C C . GLN A 1 121 ? -3.542 0.982 23.310 1.00 90.81 121 GLN A C 1
ATOM 978 O O . GLN A 1 121 ? -4.454 1.518 23.939 1.00 90.81 121 GLN A O 1
ATOM 983 N N . VAL A 1 122 ? -2.734 0.075 23.870 1.00 93.94 122 VAL A N 1
ATOM 984 C CA . VAL A 1 122 ? -2.874 -0.366 25.269 1.00 93.94 122 VAL A CA 1
ATOM 985 C C . VAL A 1 122 ? -2.627 0.788 26.244 1.00 93.94 122 VAL A C 1
ATOM 987 O O . VAL A 1 122 ? -3.390 0.967 27.192 1.00 93.94 122 VAL A O 1
ATOM 990 N N . VAL A 1 123 ? -1.584 1.592 26.014 1.00 92.88 123 VAL A N 1
ATOM 991 C CA . VAL A 1 123 ? -1.275 2.762 26.854 1.00 92.88 123 VAL A CA 1
ATOM 992 C C . VAL A 1 123 ? -2.407 3.787 26.802 1.00 92.88 123 VAL A C 1
ATOM 994 O O . VAL A 1 123 ? -2.842 4.266 27.849 1.00 92.88 123 VAL A O 1
ATOM 997 N N . LYS A 1 124 ? -2.932 4.086 25.607 1.00 92.00 124 LYS A N 1
ATOM 998 C CA . LYS A 1 124 ? -4.077 4.995 25.441 1.00 92.00 124 LYS A CA 1
ATOM 999 C C . LYS A 1 124 ? -5.323 4.480 26.157 1.00 92.00 124 LYS A C 1
ATOM 1001 O O . LYS A 1 124 ? -5.975 5.263 26.841 1.00 92.00 124 LYS A O 1
ATOM 1006 N N . GLY A 1 125 ? -5.615 3.182 26.057 1.00 90.06 125 GLY A N 1
ATOM 1007 C CA . GLY A 1 125 ? -6.719 2.553 26.788 1.00 90.06 125 GLY A CA 1
ATOM 1008 C C . GLY A 1 125 ? -6.601 2.763 28.300 1.00 90.06 125 GLY A C 1
ATOM 1009 O O . GLY A 1 125 ? -7.509 3.313 28.917 1.00 90.06 125 GLY A O 1
ATOM 1010 N N . LYS A 1 126 ? -5.435 2.446 28.878 1.00 90.88 126 LYS A N 1
ATOM 1011 C CA . LYS A 1 126 ? -5.168 2.633 30.316 1.00 90.88 126 LYS A CA 1
ATOM 1012 C C . LYS A 1 126 ? -5.250 4.094 30.764 1.00 90.88 126 LYS A C 1
ATOM 1014 O O . LYS A 1 126 ? -5.743 4.375 31.856 1.00 90.88 126 LYS A O 1
ATOM 1019 N N . ALA A 1 127 ? -4.767 5.026 29.941 1.00 90.75 127 ALA A N 1
ATOM 1020 C CA . ALA A 1 127 ? -4.846 6.454 30.236 1.00 90.75 127 ALA A CA 1
ATOM 1021 C C . ALA A 1 127 ? -6.305 6.931 30.306 1.00 90.75 127 ALA A C 1
ATOM 1023 O O . ALA A 1 127 ? -6.677 7.632 31.244 1.00 90.75 127 ALA A O 1
ATOM 1024 N N . VAL A 1 128 ? -7.147 6.502 29.358 1.00 91.69 128 VAL A N 1
ATOM 1025 C CA . VAL A 1 128 ? -8.586 6.807 29.368 1.00 91.69 128 VAL A CA 1
ATOM 1026 C C . VAL A 1 128 ? -9.266 6.198 30.594 1.00 91.69 128 VAL A C 1
ATOM 1028 O O . VAL A 1 128 ? -10.013 6.893 31.274 1.00 91.69 128 VAL A O 1
ATOM 1031 N N . GLU A 1 129 ? -8.972 4.941 30.929 1.00 91.25 129 GLU A N 1
ATOM 1032 C CA . GLU A 1 129 ? -9.518 4.286 32.127 1.00 91.25 129 GLU A CA 1
ATOM 1033 C C . GLU A 1 129 ? -9.123 5.005 33.421 1.00 91.25 129 GLU A C 1
ATOM 1035 O O . GLU A 1 129 ? -9.944 5.141 34.326 1.00 91.25 129 GLU A O 1
ATOM 1040 N N . SER A 1 130 ? -7.891 5.508 33.502 1.00 87.94 130 SER A N 1
ATOM 1041 C CA . SER A 1 130 ? -7.408 6.269 34.659 1.00 87.94 130 SER A CA 1
ATOM 1042 C C . SER A 1 130 ? -8.090 7.634 34.781 1.00 87.94 130 SER A C 1
ATOM 1044 O O . SER A 1 130 ? -8.352 8.085 35.891 1.00 87.94 130 SER A O 1
ATOM 1046 N N . LEU A 1 131 ? -8.413 8.284 33.656 1.00 90.69 131 LEU A N 1
ATOM 1047 C CA . LEU A 1 131 ? -9.185 9.531 33.648 1.00 90.69 131 LEU A CA 1
ATOM 1048 C C . LEU A 1 131 ? -10.650 9.299 34.036 1.00 90.69 131 LEU A C 1
ATOM 1050 O O . LEU A 1 131 ? -11.210 10.087 34.791 1.00 90.69 131 LEU A O 1
ATOM 1054 N N . LEU A 1 132 ? -11.263 8.216 33.552 1.00 90.00 132 LEU A N 1
ATOM 1055 C CA . LEU A 1 132 ? -12.636 7.850 33.913 1.00 90.00 132 LEU A CA 1
ATOM 1056 C C . LEU A 1 132 ? -12.752 7.475 35.394 1.00 90.00 132 LEU A C 1
ATOM 1058 O O . LEU A 1 132 ? -13.715 7.858 36.049 1.00 90.00 132 LEU A O 1
ATOM 1062 N N . ASN A 1 133 ? -11.749 6.779 35.930 1.00 89.31 133 ASN A N 1
ATOM 1063 C CA . ASN A 1 133 ? -11.689 6.366 37.333 1.00 89.31 133 ASN A CA 1
ATOM 1064 C C . ASN A 1 133 ? -10.813 7.295 38.185 1.00 89.31 133 ASN A C 1
ATOM 1066 O O . ASN A 1 133 ? -10.207 6.858 39.166 1.00 89.31 133 ASN A O 1
ATOM 1070 N N . PHE A 1 134 ? -10.738 8.578 37.825 1.00 88.12 134 PHE A N 1
ATOM 1071 C CA . PHE A 1 134 ? -9.876 9.546 38.502 1.00 88.12 134 PHE A CA 1
ATOM 1072 C C . PHE A 1 134 ? -10.145 9.622 40.014 1.00 88.12 134 PHE A C 1
ATOM 1074 O O . PHE A 1 134 ? -9.209 9.676 40.812 1.00 88.12 134 PHE A O 1
ATOM 1081 N N . GLU A 1 135 ? -11.416 9.576 40.421 1.00 84.69 135 GLU A N 1
ATOM 1082 C CA . GLU A 1 135 ? -11.802 9.605 41.835 1.00 84.69 135 GLU A CA 1
ATOM 1083 C C . GLU A 1 135 ? -11.300 8.376 42.598 1.00 84.69 135 GLU A C 1
ATOM 1085 O O . GLU A 1 135 ? -10.754 8.513 43.690 1.00 84.69 135 GLU A O 1
ATOM 1090 N N . THR A 1 136 ? -11.412 7.182 42.009 1.00 84.88 136 THR A N 1
ATOM 1091 C CA . THR A 1 136 ? -10.906 5.937 42.601 1.00 84.88 136 THR A CA 1
ATOM 1092 C C . THR A 1 136 ? -9.388 5.967 42.728 1.00 84.88 136 THR A C 1
ATOM 1094 O O . THR A 1 136 ? -8.861 5.635 43.784 1.00 84.88 136 THR A O 1
ATOM 1097 N N . VAL A 1 137 ? -8.673 6.423 41.694 1.00 80.00 137 VAL A N 1
ATOM 1098 C CA . VAL A 1 137 ? -7.211 6.564 41.760 1.00 80.00 137 VAL A CA 1
ATOM 1099 C C . VAL A 1 137 ? -6.816 7.526 42.880 1.00 80.00 137 VAL A C 1
ATOM 1101 O O . VAL A 1 137 ? -5.919 7.213 43.648 1.00 80.00 137 VAL A O 1
ATOM 1104 N N . LYS A 1 138 ? -7.514 8.655 43.041 1.00 79.25 138 LYS A N 1
ATOM 1105 C CA . LYS A 1 138 ? -7.231 9.628 44.108 1.00 79.25 138 LYS A CA 1
ATOM 1106 C C . LYS A 1 138 ? -7.573 9.118 45.517 1.00 79.25 138 LYS A C 1
ATOM 1108 O O . LYS A 1 138 ? -6.984 9.588 46.482 1.00 79.25 138 LYS A O 1
ATOM 1113 N N . LEU A 1 139 ? -8.536 8.205 45.646 1.00 79.56 139 LEU A N 1
ATOM 1114 C CA . LEU A 1 139 ? -8.943 7.616 46.928 1.00 79.56 139 LEU A CA 1
ATOM 1115 C C . LEU A 1 139 ? -7.986 6.522 47.427 1.00 79.56 139 LEU A C 1
ATOM 1117 O O . LEU A 1 139 ? -7.942 6.276 48.630 1.00 79.56 139 LEU A O 1
ATOM 1121 N N . PHE A 1 140 ? -7.253 5.862 46.524 1.00 75.75 140 PHE A N 1
ATOM 1122 C CA . PHE A 1 140 ? -6.395 4.709 46.836 1.00 75.75 140 PHE A CA 1
ATOM 1123 C C . PHE A 1 140 ? -4.902 4.910 46.510 1.00 75.75 140 PHE A C 1
ATOM 1125 O O . PHE A 1 140 ? -4.118 3.984 46.726 1.00 75.75 140 PHE A O 1
ATOM 1132 N N . ALA A 1 141 ? -4.514 6.078 45.991 1.00 62.44 141 ALA A N 1
ATOM 1133 C CA . ALA A 1 141 ? -3.122 6.514 45.842 1.00 62.44 141 ALA A CA 1
ATOM 1134 C C . ALA A 1 141 ? -2.663 7.305 47.072 1.00 62.44 141 ALA A C 1
ATOM 1136 O O . ALA A 1 141 ? -1.491 7.117 47.466 1.00 62.44 141 ALA A O 1
#

Organism: Hemiselmis andersenii (NCBI:txid464988)

Radius of gyration: 24.66 Å; chains: 1; bounding box: 56×31×74 Å

Sequence (141 aa):
DVMRQVIWCPVMQDVKERTNMRLLDHLLSQSVRFHISSKTGELMNIIDRGATSVERLMDLIPFRLFPAFVDVLAAGLVLTRMDHPTFGAIACATVFSYFTITYVVTRWRTTFWRSMVEAEQVVKGKAVESLLNFETVKLFA

InterPro domains:
  IPR011527 ABC transporter type 1, transmembrane domain [PF00664] (3-141)
  IPR011527 ABC transporter type 1, transmembrane domain [PS50929] (1-141)
  IPR036640 ABC transporter type 1, transmembrane domain superfamily [G3DSA:1.20.1560.10] (1-141)
  IPR036640 ABC transporter type 1, transmembrane domain superfamily [SSF90123] (3-141)
  IPR039421 Type 1 protein exporter [PTHR24221] (3-141)